Protein AF-A0AAU9V5D0-F1 (afdb_monomer_lite)

Organism: Euphydryas editha (NCBI:txid104508)

Secondary structure (DSSP, 8-state):
-HHHHHHHHHHTTT--S-EEEEEES-HHHHHHHHTT--SS-HHHHHHHHHHHHHHHTTT-EEEEEE--TTTTHHHHHHHH---TTT-----HHHHHHHHHHH---SEESS--TTT-SSSEEEESS--TT-SEE-GGGS-GGGSEEEE---GGGHHHHHHHHHHHT-EEEE-------

Sequence (177 aa):
MPLAFFGLQIFAKYLRDCEILLRIDNTTAIAYINKMGGIQFPHLTAMSRTIWQWCEERRLRLFASYISSSDNSVADAESRRVHADVEWELSHWAFQSICQQFNKPEIDLFASRLNKKCSTFVSWQSDPEAFAVDAFTLHWNRYYFYAFPPFCLILKVLQKVITDKAKGIIVVPQWRT

InterPro domains:
  IPR052055 Hepadnavirus polymerase/reverse transcriptase [PTHR33050] (8-176)

pLDDT: mean 88.48, std 10.35, range [47.16, 98.25]

Radius of gyration: 20.02 Å; chains: 1; bounding box: 55×34×52 Å

Foldseek 3Di:
DVVQLFCCCQPVVPPAQEEDEAEDADPVLQVCLQVLHDDPDVVSNVVSVVSVVVCVVRNYHYHYDYDHCVRCVVVVVVVPPPVVLLADADDLVVLVVVCVVPNDWAEEERDDPVRGPHQAYEYCDDGSSHPYHHSLVDLQQVTQYEYEHRQVCVVVVVVSCVVSVHHYHYDDDDDDD

Structure (mmCIF, N/CA/C/O backbone):
data_AF-A0AAU9V5D0-F1
#
_entry.id   AF-A0AAU9V5D0-F1
#
loop_
_atom_site.group_PDB
_atom_site.id
_atom_site.type_symbol
_atom_site.label_atom_id
_atom_site.label_alt_id
_atom_site.label_comp_id
_atom_site.label_asym_id
_atom_site.label_entity_id
_atom_site.label_seq_id
_atom_site.pdbx_PDB_ins_code
_atom_site.Cartn_x
_atom_site.Cartn_y
_atom_site.Cartn_z
_atom_site.occupancy
_atom_site.B_iso_or_equiv
_atom_site.auth_seq_id
_atom_site.auth_comp_id
_atom_site.auth_asym_id
_atom_site.auth_atom_id
_atom_site.pdbx_PDB_model_num
ATOM 1 N N . MET A 1 1 ? 10.496 3.530 -15.877 1.00 64.75 1 MET A N 1
ATOM 2 C CA . MET A 1 1 ? 11.510 2.882 -15.011 1.00 64.75 1 MET A CA 1
ATOM 3 C C . MET A 1 1 ? 10.950 2.471 -13.651 1.00 64.75 1 MET A C 1
ATOM 5 O O . MET A 1 1 ? 11.023 1.281 -13.375 1.00 64.75 1 MET A O 1
ATOM 9 N N . PRO A 1 2 ? 10.340 3.361 -12.840 1.00 75.12 2 PRO A N 1
ATOM 10 C CA . PRO A 1 2 ? 9.763 2.968 -11.545 1.00 75.12 2 PRO A CA 1
ATOM 11 C C . PRO A 1 2 ? 8.725 1.845 -11.654 1.00 75.12 2 PRO A C 1
ATOM 13 O O . PRO A 1 2 ? 8.858 0.829 -10.982 1.00 75.12 2 PRO A O 1
ATOM 16 N N . LEU A 1 3 ? 7.770 1.977 -12.582 1.00 78.25 3 LEU A N 1
ATOM 17 C CA . LEU A 1 3 ? 6.733 0.967 -12.833 1.00 78.25 3 LEU A CA 1
ATOM 18 C C . LEU A 1 3 ? 7.306 -0.389 -13.272 1.00 78.25 3 LEU A C 1
ATOM 20 O O . LEU A 1 3 ? 6.823 -1.430 -12.843 1.00 78.25 3 LEU A O 1
ATOM 24 N N . ALA A 1 4 ? 8.370 -0.385 -14.082 1.00 82.56 4 ALA A N 1
ATOM 25 C CA . ALA A 1 4 ? 9.025 -1.614 -14.529 1.00 82.56 4 ALA A CA 1
ATOM 26 C C . ALA A 1 4 ? 9.683 -2.359 -13.357 1.00 82.56 4 ALA A C 1
ATOM 28 O O . ALA A 1 4 ? 9.553 -3.576 -13.248 1.00 82.56 4 ALA A O 1
ATOM 29 N N . PHE A 1 5 ? 10.346 -1.629 -12.453 1.00 86.38 5 PHE A N 1
ATOM 30 C CA . PHE A 1 5 ? 10.925 -2.234 -11.256 1.00 86.38 5 PHE A CA 1
ATOM 31 C C . PHE A 1 5 ? 9.850 -2.776 -10.314 1.00 86.38 5 PHE A C 1
ATOM 33 O O . PHE A 1 5 ? 9.964 -3.892 -9.821 1.00 86.38 5 PHE A O 1
ATOM 40 N N . PHE A 1 6 ? 8.774 -2.020 -10.121 1.00 82.81 6 PHE A N 1
ATOM 41 C CA . PHE A 1 6 ? 7.625 -2.460 -9.337 1.00 82.81 6 PHE A CA 1
ATOM 42 C C . PHE A 1 6 ? 7.005 -3.747 -9.884 1.00 82.81 6 PHE A C 1
ATOM 44 O O . PHE A 1 6 ? 6.766 -4.687 -9.130 1.00 82.81 6 PHE A O 1
ATOM 51 N N . GLY A 1 7 ? 6.807 -3.813 -11.205 1.00 85.12 7 GLY A N 1
ATOM 52 C CA . GLY A 1 7 ? 6.335 -5.014 -11.885 1.00 85.12 7 GLY A CA 1
ATOM 53 C C 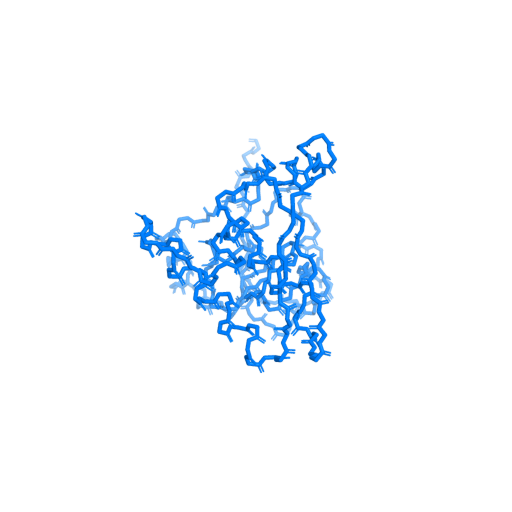. GLY A 1 7 ? 7.247 -6.213 -11.621 1.00 85.12 7 GLY A C 1
ATOM 54 O O . GLY A 1 7 ? 6.753 -7.283 -11.273 1.00 85.12 7 GLY A O 1
ATOM 55 N N . LEU A 1 8 ? 8.573 -6.033 -11.682 1.00 88.06 8 LEU A N 1
ATOM 56 C CA . LEU A 1 8 ? 9.526 -7.086 -11.308 1.00 88.06 8 LEU A CA 1
ATOM 57 C C . LEU A 1 8 ? 9.357 -7.523 -9.851 1.00 88.06 8 LEU A C 1
ATOM 59 O O . LEU A 1 8 ? 9.259 -8.715 -9.577 1.00 88.06 8 LEU A O 1
ATOM 63 N N . GLN A 1 9 ? 9.282 -6.582 -8.913 1.00 86.88 9 GLN A N 1
ATOM 64 C CA . GLN A 1 9 ? 9.149 -6.910 -7.494 1.00 86.88 9 GLN A CA 1
ATOM 65 C C . GLN A 1 9 ? 7.850 -7.664 -7.171 1.00 86.88 9 GLN A C 1
ATOM 67 O O . GLN A 1 9 ? 7.835 -8.451 -6.227 1.00 86.88 9 GLN A O 1
ATOM 72 N N . ILE A 1 10 ? 6.781 -7.439 -7.940 1.00 82.75 10 ILE A N 1
ATOM 73 C CA . ILE A 1 10 ? 5.500 -8.143 -7.804 1.00 82.75 10 ILE A CA 1
ATOM 74 C C . ILE A 1 10 ? 5.569 -9.521 -8.463 1.00 82.75 10 ILE A C 1
ATOM 76 O O . ILE A 1 10 ? 5.435 -10.543 -7.792 1.00 82.75 10 ILE A O 1
ATOM 80 N N . PHE A 1 11 ? 5.783 -9.557 -9.779 1.00 86.75 11 PHE A N 1
ATOM 81 C CA . PHE A 1 11 ? 5.614 -10.773 -10.576 1.00 86.75 11 PHE A CA 1
ATOM 82 C C . PHE A 1 11 ? 6.811 -11.719 -10.477 1.00 86.75 11 PHE A C 1
ATOM 84 O O . PHE A 1 11 ? 6.649 -12.930 -10.595 1.00 86.75 11 PHE A O 1
ATOM 91 N N . ALA A 1 12 ? 8.004 -11.185 -10.215 1.00 90.19 12 ALA A N 1
ATOM 92 C CA . ALA A 1 12 ? 9.230 -11.960 -10.070 1.00 90.19 12 ALA A CA 1
ATOM 93 C C . ALA A 1 12 ? 9.680 -12.113 -8.608 1.00 90.19 12 ALA A C 1
ATOM 95 O O . ALA A 1 12 ? 10.807 -12.535 -8.359 1.00 90.19 12 ALA A O 1
ATOM 96 N N . LYS A 1 13 ? 8.805 -11.820 -7.630 1.00 87.56 13 LYS A N 1
ATOM 97 C CA . LYS A 1 13 ? 9.118 -11.859 -6.187 1.00 87.56 13 LYS A CA 1
ATOM 98 C C . LYS A 1 13 ? 9.822 -13.146 -5.746 1.00 87.56 13 LYS A C 1
ATOM 100 O O . LYS A 1 13 ? 10.759 -13.093 -4.949 1.00 87.56 13 LYS A O 1
ATOM 105 N N . TYR A 1 14 ? 9.355 -14.284 -6.258 1.00 89.38 14 TYR A N 1
ATOM 106 C CA . TYR A 1 14 ? 9.830 -15.623 -5.899 1.00 89.38 14 TYR A CA 1
ATOM 107 C C . TYR A 1 14 ? 10.659 -16.295 -7.002 1.00 89.38 14 TYR A C 1
ATOM 109 O O . TYR A 1 14 ? 11.078 -17.438 -6.830 1.00 89.38 14 TYR A O 1
ATOM 117 N N . LEU A 1 15 ? 10.897 -15.611 -8.125 1.00 92.50 15 LEU A N 1
ATOM 118 C CA . LEU A 1 15 ? 11.681 -16.160 -9.227 1.00 92.50 15 LEU A CA 1
ATOM 119 C C . LEU A 1 15 ? 13.177 -16.090 -8.912 1.00 92.50 15 LEU A C 1
ATOM 121 O O . LEU A 1 15 ? 13.661 -15.123 -8.317 1.00 92.50 15 LEU A O 1
ATOM 125 N N . ARG A 1 16 ? 13.903 -17.127 -9.334 1.00 93.88 16 ARG A N 1
ATOM 126 C CA . ARG A 1 16 ? 15.364 -17.235 -9.273 1.00 93.88 16 ARG A CA 1
ATOM 127 C C . ARG A 1 16 ? 15.858 -18.020 -10.480 1.00 93.88 16 ARG A C 1
ATOM 129 O O . ARG A 1 16 ? 15.110 -18.836 -11.012 1.00 93.88 16 ARG A O 1
ATOM 136 N N . ASP A 1 17 ? 17.109 -17.790 -10.871 1.00 94.56 17 ASP A N 1
ATOM 137 C CA . ASP A 1 17 ? 17.801 -18.602 -11.885 1.00 94.56 17 ASP A CA 1
ATOM 138 C C . ASP A 1 17 ? 17.094 -18.662 -13.247 1.00 94.56 17 ASP A C 1
ATOM 140 O O . ASP A 1 17 ? 17.098 -19.687 -13.928 1.00 94.56 17 ASP A O 1
ATOM 144 N N . CYS A 1 18 ? 16.464 -17.559 -13.651 1.00 93.94 18 CYS A N 1
ATOM 145 C CA . CYS A 1 18 ? 15.719 -17.486 -14.900 1.00 93.94 18 CYS A CA 1
ATOM 146 C C . CYS A 1 18 ? 15.947 -16.166 -15.640 1.00 93.94 18 CYS A C 1
ATOM 148 O O . CYS A 1 18 ? 16.511 -15.203 -15.108 1.00 93.94 18 CYS A O 1
ATOM 150 N N . GLU A 1 19 ? 15.485 -16.128 -16.886 1.00 94.19 19 GLU A N 1
ATOM 151 C CA . GLU A 1 19 ? 15.528 -14.938 -17.731 1.00 94.19 19 GLU A CA 1
ATOM 152 C C . GLU A 1 19 ? 14.145 -14.281 -17.773 1.00 94.19 19 GLU A C 1
ATOM 154 O O . GLU A 1 19 ? 13.124 -14.961 -17.881 1.00 94.19 19 GLU A O 1
ATOM 159 N N . ILE A 1 20 ? 14.104 -12.955 -17.659 1.00 93.81 20 ILE A N 1
ATOM 160 C CA . ILE A 1 20 ? 12.876 -12.161 -17.664 1.00 93.81 20 ILE A CA 1
ATOM 161 C C . ILE A 1 20 ? 12.942 -11.159 -18.812 1.00 93.81 20 ILE A C 1
ATOM 163 O O . ILE A 1 20 ? 13.842 -10.318 -18.877 1.00 93.81 20 ILE A O 1
ATOM 167 N N . LEU A 1 21 ? 11.939 -11.221 -19.689 1.00 93.62 21 LEU A N 1
ATOM 168 C CA . LEU A 1 21 ? 11.721 -10.248 -20.752 1.00 93.62 21 LEU A CA 1
ATOM 169 C C . LEU A 1 21 ? 10.754 -9.154 -20.283 1.00 93.62 21 LEU A C 1
ATOM 171 O O . LEU A 1 21 ? 9.560 -9.398 -20.121 1.00 93.62 21 LEU A O 1
ATOM 175 N N . LEU A 1 22 ? 11.252 -7.931 -20.128 1.00 90.81 22 LEU A N 1
ATOM 176 C CA . LEU A 1 22 ? 10.432 -6.741 -19.924 1.00 90.81 22 LEU A CA 1
ATOM 177 C C . LEU A 1 22 ? 10.014 -6.146 -21.268 1.00 90.81 22 LEU A C 1
ATOM 179 O O . LEU A 1 22 ? 10.849 -5.822 -22.112 1.00 90.81 22 LEU A O 1
ATOM 183 N N . ARG A 1 23 ? 8.710 -5.959 -21.453 1.00 90.81 23 ARG A N 1
ATOM 184 C CA . ARG A 1 23 ? 8.129 -5.263 -22.606 1.00 90.81 23 ARG A CA 1
ATOM 185 C C . ARG A 1 23 ? 7.788 -3.840 -22.169 1.00 90.81 23 ARG A C 1
ATOM 187 O O . ARG A 1 23 ? 6.998 -3.666 -21.248 1.00 90.81 23 ARG A O 1
ATOM 194 N N . ILE A 1 24 ? 8.447 -2.842 -22.756 1.00 89.06 24 ILE A N 1
ATOM 195 C CA . ILE A 1 24 ? 8.343 -1.429 -22.357 1.00 89.06 24 ILE A CA 1
ATOM 196 C C . ILE A 1 24 ? 8.154 -0.573 -23.616 1.00 89.06 24 ILE A C 1
ATOM 198 O O . ILE A 1 24 ? 8.772 -0.841 -24.640 1.00 89.06 24 ILE A O 1
ATOM 202 N N . ASP A 1 25 ? 7.317 0.456 -23.559 1.00 86.31 25 ASP A N 1
ATOM 203 C CA . ASP A 1 25 ? 7.082 1.403 -24.663 1.00 86.31 25 ASP A CA 1
ATOM 204 C C . ASP A 1 25 ? 8.029 2.621 -24.631 1.00 86.31 25 ASP A C 1
ATOM 206 O O . ASP A 1 25 ? 8.256 3.289 -25.638 1.00 86.31 25 ASP A O 1
ATOM 210 N N . ASN A 1 26 ? 8.648 2.894 -23.482 1.00 86.19 26 ASN A N 1
ATOM 211 C CA . ASN A 1 26 ? 9.651 3.937 -23.302 1.00 86.19 26 ASN A CA 1
ATOM 212 C C . ASN A 1 26 ? 11.063 3.468 -23.707 1.00 86.19 26 ASN A C 1
ATOM 214 O O . ASN A 1 26 ? 11.743 2.741 -22.975 1.00 86.19 26 ASN A O 1
ATOM 218 N N . THR A 1 27 ? 11.543 3.952 -24.851 1.00 86.94 27 THR A N 1
ATOM 219 C CA . THR A 1 27 ? 12.856 3.599 -25.418 1.00 86.94 27 THR A CA 1
ATOM 220 C C . THR A 1 27 ? 14.040 4.005 -24.537 1.00 86.94 27 THR A C 1
ATOM 222 O O . THR A 1 27 ? 15.020 3.261 -24.454 1.00 86.94 27 THR A O 1
ATOM 225 N N . THR A 1 28 ? 13.949 5.124 -23.811 1.00 86.38 28 THR A N 1
ATOM 226 C CA . THR A 1 28 ? 14.978 5.542 -22.844 1.00 86.38 28 THR A CA 1
ATOM 227 C C . THR A 1 28 ? 15.108 4.524 -21.713 1.00 86.38 28 THR A C 1
ATOM 229 O O . THR A 1 28 ? 16.216 4.113 -21.378 1.00 86.38 28 THR A O 1
ATOM 232 N N . ALA A 1 29 ? 13.990 4.053 -21.155 1.00 85.94 29 ALA A N 1
ATOM 233 C CA . ALA A 1 29 ? 13.987 3.028 -20.116 1.00 85.94 29 ALA A CA 1
ATOM 234 C C . ALA A 1 29 ? 14.596 1.709 -20.614 1.00 85.94 29 ALA A C 1
ATOM 236 O O . ALA A 1 29 ? 15.404 1.116 -19.903 1.00 85.94 29 ALA A O 1
ATOM 237 N N . ILE A 1 30 ? 14.279 1.289 -21.846 1.00 89.69 30 ILE A N 1
ATOM 238 C CA . ILE A 1 30 ? 14.887 0.103 -22.475 1.00 89.69 30 ILE A CA 1
ATOM 239 C C . ILE A 1 30 ? 16.407 0.251 -22.548 1.00 89.69 30 ILE A C 1
ATOM 241 O O . ILE A 1 30 ? 17.136 -0.645 -22.124 1.00 89.69 30 ILE A O 1
ATOM 245 N N . ALA A 1 31 ? 16.891 1.384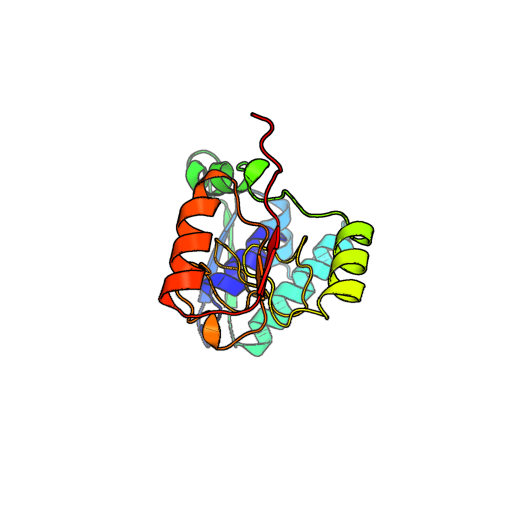 -23.065 1.00 90.00 31 ALA A N 1
ATOM 246 C CA . ALA A 1 31 ? 18.321 1.627 -23.222 1.00 90.00 31 ALA A CA 1
ATOM 247 C C . ALA A 1 31 ? 19.050 1.570 -21.875 1.00 90.00 31 ALA A C 1
ATOM 249 O O . ALA A 1 31 ? 20.101 0.943 -21.775 1.00 90.00 31 ALA A O 1
ATOM 250 N N . TYR A 1 32 ? 18.472 2.182 -20.843 1.00 90.31 32 TYR A N 1
ATOM 251 C CA . TYR A 1 32 ? 19.036 2.200 -19.498 1.00 90.31 32 TYR A CA 1
ATOM 252 C C . TYR A 1 32 ? 19.038 0.819 -18.832 1.00 90.31 32 TYR A C 1
ATOM 254 O O . TYR A 1 32 ? 20.038 0.452 -18.221 1.00 90.31 32 TYR A O 1
ATOM 262 N N . ILE A 1 33 ? 17.977 0.020 -18.985 1.00 90.25 33 ILE A N 1
ATOM 263 C CA . ILE A 1 33 ? 17.947 -1.352 -18.457 1.00 90.25 33 ILE A CA 1
ATOM 264 C C . ILE A 1 33 ? 18.992 -2.212 -19.168 1.00 90.25 33 ILE A C 1
ATOM 266 O O . ILE A 1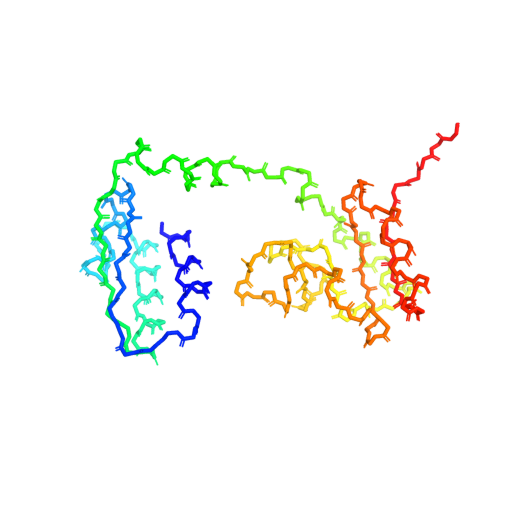 33 ? 19.851 -2.784 -18.504 1.00 90.25 33 ILE A O 1
ATOM 270 N N . ASN A 1 34 ? 18.980 -2.256 -20.502 1.00 91.75 34 ASN A N 1
ATOM 271 C CA . ASN A 1 34 ? 19.866 -3.141 -21.265 1.00 91.75 34 ASN A CA 1
ATOM 272 C C . ASN A 1 34 ? 21.348 -2.766 -21.139 1.00 91.75 34 ASN A C 1
ATOM 274 O O . ASN A 1 34 ? 22.206 -3.639 -21.218 1.00 91.75 34 ASN A O 1
ATOM 278 N N . LYS A 1 35 ? 21.661 -1.480 -20.938 1.00 89.44 35 LYS A N 1
ATOM 279 C CA . LYS A 1 35 ? 23.038 -0.996 -20.737 1.00 89.44 35 LYS A CA 1
ATOM 280 C C . LYS A 1 35 ? 23.453 -0.925 -19.266 1.00 89.44 35 LYS A C 1
ATOM 282 O O . LYS A 1 35 ? 24.549 -0.456 -18.979 1.00 89.44 35 LYS A O 1
ATOM 287 N N . MET A 1 36 ? 22.591 -1.356 -18.340 1.00 85.75 36 MET A N 1
ATOM 288 C CA . MET A 1 36 ? 22.827 -1.280 -16.890 1.00 85.75 36 MET A CA 1
ATOM 289 C C . MET A 1 36 ? 23.088 0.152 -16.382 1.00 85.75 36 MET A C 1
ATOM 291 O O . MET A 1 36 ? 23.791 0.371 -15.397 1.00 85.75 36 MET A O 1
ATOM 295 N N . GLY A 1 37 ? 22.4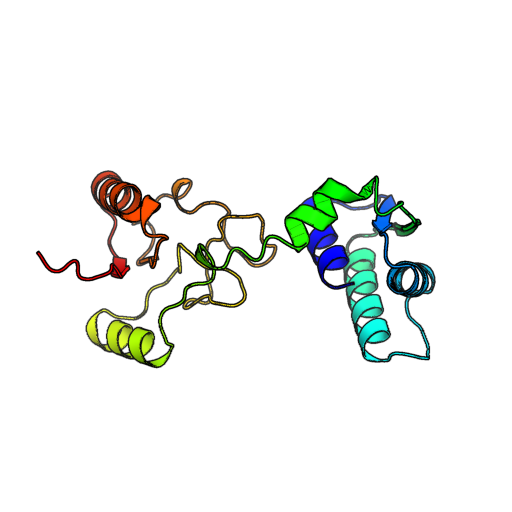93 1.143 -17.046 1.00 82.56 37 GLY A N 1
ATOM 296 C CA . GLY A 1 37 ? 22.643 2.563 -16.755 1.00 82.56 37 GLY A CA 1
ATOM 297 C C . GLY A 1 37 ? 22.995 3.401 -17.983 1.00 82.56 37 GLY A C 1
ATOM 298 O O . GLY A 1 37 ? 22.981 2.941 -19.124 1.00 82.56 37 GLY A O 1
ATOM 299 N N . GLY A 1 38 ? 23.299 4.672 -17.737 1.00 82.06 38 GLY A N 1
ATOM 300 C CA . GLY A 1 38 ? 23.721 5.617 -18.764 1.00 82.06 38 GLY A CA 1
ATOM 301 C C . GLY A 1 38 ? 24.469 6.809 -18.172 1.00 82.06 38 GLY A C 1
ATOM 302 O O . GLY A 1 38 ? 24.667 6.904 -16.961 1.00 82.06 38 GLY A O 1
ATOM 303 N N . ILE A 1 39 ? 24.890 7.731 -19.032 1.00 74.12 39 ILE A N 1
ATOM 304 C CA . ILE A 1 39 ? 25.689 8.901 -18.625 1.00 74.12 39 ILE A CA 1
ATOM 305 C C . ILE A 1 39 ? 24.808 10.155 -18.497 1.00 74.12 39 ILE A C 1
ATOM 307 O O . ILE A 1 39 ? 25.076 11.028 -17.683 1.00 74.12 39 ILE A O 1
ATOM 311 N N . GLN A 1 40 ? 23.721 10.227 -19.269 1.00 80.25 40 GLN A N 1
ATOM 312 C CA . GLN A 1 40 ? 22.941 11.452 -19.463 1.00 80.25 40 GLN A CA 1
ATOM 313 C C . GLN A 1 40 ? 22.075 11.837 -18.253 1.00 80.25 40 GLN A C 1
ATOM 315 O O . GLN A 1 40 ? 22.002 13.001 -17.874 1.00 80.25 40 GLN A O 1
ATOM 320 N N . PHE A 1 41 ? 21.415 10.855 -17.645 1.00 83.69 41 PHE A N 1
ATOM 321 C CA . PHE A 1 41 ? 20.476 11.041 -16.540 1.00 83.69 41 PHE A CA 1
ATOM 322 C C . PHE A 1 41 ? 20.913 10.237 -15.306 1.00 83.69 41 PHE A C 1
ATOM 324 O O . PHE A 1 41 ? 20.628 9.037 -15.232 1.00 83.69 41 PHE A O 1
ATOM 331 N N . PRO A 1 42 ? 21.559 10.877 -14.311 1.00 84.81 42 PRO A N 1
ATOM 332 C CA . PRO A 1 42 ? 22.050 10.200 -13.109 1.00 84.81 42 PRO A CA 1
ATOM 333 C C . PRO A 1 42 ? 20.958 9.473 -12.315 1.00 84.81 42 PRO A C 1
ATOM 335 O O . PRO A 1 42 ? 21.189 8.374 -11.816 1.00 84.81 42 PRO A O 1
ATOM 338 N N . HIS A 1 43 ? 19.748 10.040 -12.246 1.00 84.44 43 HIS A N 1
ATOM 339 C CA . HIS A 1 43 ? 18.621 9.419 -11.546 1.00 84.44 43 HIS A CA 1
ATOM 340 C C . HIS A 1 43 ? 18.181 8.103 -12.215 1.00 84.44 43 HIS A C 1
ATOM 342 O O . HIS A 1 43 ? 17.952 7.113 -11.524 1.00 84.44 43 HIS A O 1
ATOM 348 N N . LEU A 1 44 ? 18.139 8.037 -13.553 1.00 84.56 44 LEU A N 1
ATOM 349 C CA . LEU A 1 44 ? 17.829 6.798 -14.278 1.00 84.56 44 LEU A CA 1
ATOM 350 C C . LEU A 1 44 ? 18.947 5.762 -14.136 1.00 84.56 44 LEU A C 1
ATOM 352 O O . LEU A 1 44 ? 18.666 4.565 -14.064 1.00 84.56 44 LEU A O 1
ATOM 356 N N . THR A 1 45 ? 20.204 6.200 -14.053 1.00 87.94 45 THR A N 1
ATOM 357 C CA . THR A 1 45 ? 21.346 5.317 -13.773 1.00 87.94 45 THR A CA 1
ATOM 358 C C . THR A 1 45 ? 21.252 4.721 -12.376 1.00 87.94 45 THR A C 1
ATOM 360 O O . THR A 1 45 ? 21.424 3.513 -12.224 1.00 87.94 45 THR A O 1
ATOM 363 N N . ALA A 1 46 ? 20.917 5.533 -11.368 1.00 87.12 46 ALA A N 1
ATOM 364 C CA . ALA A 1 46 ? 20.688 5.057 -10.008 1.00 87.12 46 ALA A CA 1
ATOM 365 C C . ALA A 1 46 ? 19.560 4.014 -9.968 1.00 87.12 46 ALA A C 1
ATOM 367 O O . ALA A 1 46 ? 19.757 2.927 -9.434 1.00 87.12 46 ALA A O 1
ATOM 368 N N . MET A 1 47 ? 18.429 4.284 -10.628 1.00 86.94 47 MET A N 1
ATOM 369 C CA . MET A 1 47 ? 17.330 3.317 -10.726 1.00 86.94 47 MET A CA 1
ATOM 370 C C . MET A 1 47 ? 17.728 2.027 -11.450 1.00 86.94 47 MET A C 1
ATOM 372 O O . MET A 1 47 ? 17.366 0.940 -11.009 1.00 86.94 47 MET A O 1
ATOM 376 N N . SER A 1 48 ? 18.477 2.131 -12.553 1.00 89.31 48 SER A N 1
ATOM 377 C CA . SER A 1 48 ? 18.965 0.960 -13.297 1.00 89.31 48 SER A CA 1
ATOM 378 C C . SER A 1 48 ? 19.851 0.090 -12.414 1.00 89.31 48 SER A C 1
ATOM 380 O O . SER A 1 48 ? 19.696 -1.127 -12.401 1.00 89.31 48 SER A O 1
ATOM 382 N N . ARG A 1 49 ? 20.724 0.716 -11.618 1.00 89.94 49 ARG A N 1
ATOM 383 C CA . ARG A 1 49 ? 21.565 0.020 -10.644 1.00 89.94 49 ARG A CA 1
ATOM 384 C C . ARG A 1 49 ? 20.727 -0.708 -9.597 1.00 89.94 49 ARG A C 1
ATOM 386 O O . ARG A 1 49 ? 20.981 -1.879 -9.361 1.00 89.94 49 ARG A O 1
ATOM 393 N N . THR A 1 50 ? 19.712 -0.057 -9.026 1.00 91.31 50 THR A N 1
ATOM 394 C CA . THR A 1 50 ? 18.801 -0.696 -8.062 1.00 91.31 50 THR A CA 1
ATOM 395 C C . THR A 1 50 ? 18.100 -1.917 -8.660 1.00 91.31 50 THR A C 1
ATOM 397 O O . THR A 1 50 ? 18.035 -2.960 -8.015 1.00 91.31 50 THR A O 1
ATOM 400 N N . ILE A 1 51 ? 17.619 -1.818 -9.906 1.00 92.06 51 ILE A N 1
ATOM 401 C CA . ILE A 1 51 ? 16.984 -2.940 -10.614 1.00 92.06 51 ILE A CA 1
ATOM 402 C C . ILE A 1 51 ? 17.968 -4.103 -10.777 1.00 92.06 51 ILE A C 1
ATOM 404 O O . ILE A 1 51 ? 17.633 -5.241 -10.452 1.00 92.06 51 ILE A O 1
ATOM 408 N N . TRP A 1 52 ? 19.180 -3.824 -11.264 1.00 92.50 52 TRP A N 1
ATOM 409 C CA . TRP A 1 52 ? 20.181 -4.859 -11.521 1.00 92.50 52 TRP A CA 1
ATOM 410 C C . TRP A 1 52 ? 20.713 -5.503 -10.245 1.00 92.50 52 TRP A C 1
ATOM 412 O O . TRP A 1 52 ? 20.828 -6.721 -10.218 1.00 92.50 52 TRP A O 1
ATOM 422 N N . GLN A 1 53 ? 20.927 -4.735 -9.174 1.00 94.00 53 GLN A N 1
ATOM 423 C CA . GLN A 1 53 ? 21.293 -5.275 -7.859 1.00 94.00 53 GLN A CA 1
ATOM 424 C C . GLN A 1 53 ? 20.224 -6.243 -7.337 1.00 94.00 53 GLN A C 1
ATOM 426 O O . GLN A 1 53 ? 20.536 -7.360 -6.931 1.00 94.00 53 GLN A O 1
ATOM 431 N N . TRP A 1 54 ? 18.945 -5.864 -7.429 1.00 93.06 54 TRP A N 1
ATOM 432 C CA . TRP A 1 54 ? 17.839 -6.735 -7.023 1.00 93.06 54 TRP A CA 1
ATOM 433 C C . TRP A 1 54 ? 17.767 -8.031 -7.852 1.00 93.06 54 TRP A C 1
ATOM 435 O O . TRP A 1 54 ? 17.449 -9.095 -7.311 1.00 93.06 54 TRP A O 1
ATOM 445 N N . CYS A 1 55 ? 18.071 -7.951 -9.153 1.00 92.38 55 CYS A N 1
ATOM 446 C CA . CYS A 1 55 ? 18.130 -9.112 -10.046 1.00 92.38 55 CYS A CA 1
ATOM 447 C C . CYS A 1 55 ? 19.343 -10.010 -9.751 1.00 92.38 55 CYS A C 1
ATOM 449 O O . CYS A 1 55 ? 19.202 -11.233 -9.734 1.00 92.38 55 CYS A O 1
ATOM 451 N N . GLU A 1 56 ? 20.510 -9.419 -9.486 1.00 92.88 56 GLU A N 1
ATOM 452 C CA . GLU A 1 56 ? 21.768 -10.116 -9.194 1.00 92.88 56 GLU A CA 1
ATOM 453 C C . GLU A 1 56 ? 21.648 -10.982 -7.937 1.00 92.88 56 GLU A C 1
ATOM 455 O O . GLU A 1 56 ? 21.946 -12.176 -7.987 1.00 92.88 56 GLU A O 1
ATOM 460 N N . GLU A 1 57 ? 21.079 -10.435 -6.856 1.00 93.88 57 GLU A N 1
ATOM 461 C CA . GLU A 1 57 ? 20.767 -11.172 -5.619 1.00 93.88 57 GLU A CA 1
ATOM 462 C C . GLU A 1 57 ? 19.926 -12.442 -5.857 1.00 93.88 57 GLU A C 1
ATOM 464 O O . GLU A 1 57 ? 19.934 -13.370 -5.047 1.00 93.88 57 GLU A O 1
ATOM 469 N N . ARG A 1 58 ? 19.167 -12.483 -6.957 1.00 93.38 58 ARG A N 1
ATOM 470 C CA . ARG A 1 58 ? 18.238 -13.566 -7.316 1.00 93.38 58 ARG A CA 1
ATOM 471 C C . ARG A 1 58 ? 18.716 -14.393 -8.509 1.00 93.38 58 ARG A C 1
ATOM 473 O O . ARG A 1 58 ? 18.005 -15.307 -8.923 1.00 93.38 58 ARG A O 1
ATOM 480 N N . ARG A 1 59 ? 19.904 -14.102 -9.051 1.00 93.69 59 ARG A N 1
ATOM 481 C CA . ARG A 1 59 ? 20.437 -14.714 -10.282 1.00 93.69 59 ARG A CA 1
ATOM 482 C C . ARG A 1 59 ? 19.452 -14.615 -11.457 1.00 93.69 59 ARG A C 1
ATOM 484 O O . ARG A 1 59 ? 19.297 -15.554 -12.233 1.00 93.69 59 ARG A O 1
ATOM 491 N N . LEU A 1 60 ? 18.765 -13.479 -11.567 1.00 94.75 60 LEU A N 1
ATOM 492 C CA . LEU A 1 60 ? 17.845 -13.182 -12.663 1.00 94.75 60 LEU A CA 1
ATOM 493 C C . LEU A 1 60 ? 18.590 -12.466 -13.791 1.00 94.75 60 LEU A C 1
ATOM 495 O O . LEU A 1 60 ? 19.308 -11.495 -13.546 1.00 94.75 60 LEU A O 1
ATOM 499 N N . ARG A 1 61 ? 18.383 -12.902 -15.036 1.00 92.88 61 ARG A N 1
ATOM 500 C CA . ARG A 1 61 ? 18.838 -12.161 -16.222 1.00 92.88 61 ARG A CA 1
ATOM 501 C C . ARG A 1 61 ? 17.692 -11.341 -16.776 1.00 92.88 61 ARG A C 1
ATOM 503 O O . ARG A 1 61 ? 16.637 -11.882 -17.091 1.00 92.88 61 ARG A O 1
ATOM 510 N N . LEU A 1 62 ? 17.903 -10.039 -16.904 1.00 92.75 62 LEU A N 1
ATOM 511 C CA . LEU A 1 62 ? 16.877 -9.111 -17.352 1.00 92.75 62 LEU A CA 1
ATOM 512 C C . LEU A 1 62 ? 17.163 -8.634 -18.777 1.00 92.75 62 LEU A C 1
ATOM 514 O O . LEU A 1 62 ? 18.273 -8.198 -19.072 1.00 92.75 62 LEU A O 1
ATOM 518 N N . PHE A 1 63 ? 16.154 -8.663 -19.644 1.00 93.56 63 PHE A N 1
ATOM 519 C CA . PHE A 1 63 ? 16.222 -8.060 -20.975 1.00 93.56 63 PHE A CA 1
ATOM 520 C C . PHE A 1 63 ? 14.996 -7.185 -21.214 1.00 93.56 63 PHE A C 1
ATOM 522 O O . PHE A 1 63 ? 13.872 -7.616 -20.975 1.00 93.56 63 PHE A O 1
ATOM 529 N N . ALA A 1 64 ? 15.188 -5.959 -21.694 1.00 92.56 64 ALA A N 1
ATOM 530 C CA . ALA A 1 64 ? 14.104 -5.060 -22.070 1.00 92.56 64 ALA A CA 1
ATOM 531 C C . ALA A 1 64 ? 13.954 -4.997 -23.596 1.00 92.56 64 ALA A C 1
ATOM 533 O O . ALA A 1 64 ? 14.929 -4.824 -24.327 1.00 92.56 64 ALA A O 1
ATOM 534 N N . SER A 1 65 ? 12.720 -5.091 -24.086 1.00 92.81 65 SER A N 1
ATOM 535 C CA . SER A 1 65 ? 12.383 -4.951 -25.504 1.00 92.81 65 SER A CA 1
ATOM 536 C C . SER A 1 65 ? 11.198 -4.015 -25.701 1.00 92.81 65 SER A C 1
ATOM 538 O O . SER A 1 65 ? 10.366 -3.842 -24.808 1.00 92.81 65 SER A O 1
ATOM 540 N N . TYR A 1 66 ? 11.133 -3.417 -26.888 1.00 91.94 66 TYR A N 1
ATOM 541 C CA . TYR A 1 66 ? 10.063 -2.497 -27.238 1.00 91.94 66 TYR A CA 1
ATOM 542 C C . TYR A 1 66 ? 8.739 -3.233 -27.461 1.00 91.94 66 TYR A C 1
ATOM 544 O O . TYR A 1 66 ? 8.707 -4.295 -28.092 1.00 91.94 66 TYR A O 1
ATOM 552 N N . ILE A 1 67 ? 7.654 -2.636 -26.975 1.00 86.62 67 ILE A N 1
ATOM 553 C CA . ILE A 1 67 ? 6.275 -2.957 -27.347 1.00 86.62 67 ILE A CA 1
ATOM 554 C C . ILE A 1 67 ? 5.595 -1.679 -27.841 1.00 86.62 67 ILE A C 1
ATOM 556 O O . ILE A 1 67 ? 5.842 -0.599 -27.305 1.00 86.62 67 ILE A O 1
ATOM 560 N N . SER A 1 68 ? 4.771 -1.793 -28.884 1.00 84.12 68 SER A N 1
ATOM 561 C CA . SER A 1 68 ? 4.036 -0.642 -29.407 1.00 84.12 68 SER A CA 1
ATOM 562 C C . SER A 1 68 ? 3.022 -0.142 -28.373 1.00 84.12 68 SER A C 1
ATOM 564 O O . SER A 1 68 ? 2.455 -0.937 -27.623 1.00 84.12 68 SER A O 1
ATOM 566 N N . SER A 1 69 ? 2.756 1.165 -28.324 1.00 76.81 69 SER A N 1
ATOM 567 C CA . SER A 1 69 ? 1.770 1.710 -27.378 1.00 76.81 69 SER A CA 1
ATOM 568 C C . SER A 1 69 ? 0.352 1.180 -27.631 1.00 76.81 69 SER A C 1
ATOM 570 O O . SER A 1 69 ? -0.417 1.041 -26.685 1.00 76.81 69 SER A O 1
ATOM 572 N N . SER A 1 70 ? 0.012 0.819 -28.877 1.00 80.12 70 SER A N 1
ATOM 573 C CA . SER A 1 70 ? -1.260 0.153 -29.199 1.00 80.12 70 SER A CA 1
ATOM 574 C C . SER A 1 70 ? -1.364 -1.233 -28.559 1.00 80.12 70 SER A C 1
ATOM 576 O O . SER A 1 70 ? -2.420 -1.588 -28.033 1.00 80.12 70 SER A O 1
ATOM 578 N N . ASP A 1 71 ? -0.258 -1.980 -28.525 1.00 81.31 71 ASP A N 1
ATOM 579 C CA . ASP A 1 71 ? -0.196 -3.309 -27.903 1.00 81.31 71 ASP A CA 1
ATOM 580 C C . ASP A 1 71 ? 0.019 -3.231 -26.379 1.00 81.31 71 ASP A C 1
ATOM 582 O O . ASP A 1 71 ? -0.268 -4.184 -25.659 1.00 81.31 71 ASP A O 1
ATOM 586 N N . ASN A 1 72 ? 0.487 -2.085 -25.870 1.00 82.88 72 ASN A N 1
ATOM 587 C CA . ASN A 1 72 ? 0.647 -1.792 -24.442 1.00 82.88 72 ASN A CA 1
ATOM 588 C C . ASN A 1 72 ? -0.603 -1.147 -23.809 1.00 82.88 72 ASN A C 1
ATOM 590 O O . ASN A 1 72 ? -0.548 -0.648 -22.685 1.00 82.88 72 ASN A O 1
ATOM 594 N N . SER A 1 73 ? -1.732 -1.141 -24.523 1.00 77.94 73 SER A N 1
ATOM 595 C CA . SER A 1 73 ? -2.948 -0.407 -24.145 1.00 77.94 73 SER A CA 1
ATOM 596 C C . SER A 1 73 ? -3.463 -0.736 -22.741 1.00 77.94 73 SER A C 1
ATOM 598 O O . SER A 1 73 ? -3.898 0.169 -22.035 1.00 77.94 73 SER A O 1
ATOM 600 N N . VAL A 1 74 ? -3.364 -1.996 -22.304 1.00 78.88 74 VAL A N 1
ATOM 601 C CA . VAL A 1 74 ? -3.771 -2.420 -20.953 1.00 78.88 74 VAL A CA 1
ATOM 602 C C . VAL A 1 74 ? -2.886 -1.783 -19.882 1.00 78.88 74 VAL A C 1
ATOM 604 O O . VAL A 1 74 ? -3.397 -1.121 -18.985 1.00 78.88 74 VAL A O 1
ATOM 607 N N . ALA A 1 75 ? -1.562 -1.938 -19.973 1.00 75.00 75 ALA A N 1
ATOM 608 C CA . ALA A 1 75 ? -0.653 -1.397 -18.962 1.00 75.00 75 ALA A CA 1
ATOM 609 C C . ALA A 1 75 ? -0.673 0.137 -18.944 1.00 75.00 75 ALA A C 1
ATOM 611 O O . ALA A 1 75 ? -0.619 0.749 -17.879 1.00 75.00 75 ALA A O 1
ATOM 612 N N . ASP A 1 76 ? -0.796 0.756 -20.116 1.00 77.31 76 ASP A N 1
ATOM 613 C CA . ASP A 1 76 ? -0.875 2.202 -20.272 1.00 77.31 76 ASP A CA 1
ATOM 614 C C . ASP A 1 76 ? -2.192 2.755 -19.684 1.00 77.31 76 ASP A C 1
ATOM 616 O O . ASP A 1 76 ? -2.177 3.717 -18.913 1.00 77.31 76 ASP A O 1
ATOM 620 N N . ALA A 1 77 ? -3.329 2.091 -19.935 1.00 76.44 77 ALA A N 1
ATOM 621 C CA . ALA A 1 77 ? -4.612 2.415 -19.306 1.00 76.44 77 ALA A CA 1
ATOM 622 C C . ALA A 1 77 ? -4.582 2.254 -17.777 1.00 76.44 77 ALA A C 1
ATOM 624 O O . ALA A 1 77 ? -5.018 3.165 -17.074 1.00 76.44 77 ALA A O 1
ATOM 625 N N . GLU A 1 78 ? -4.041 1.149 -17.255 1.00 71.38 78 GLU A N 1
ATOM 626 C CA . GLU A 1 78 ? -3.930 0.936 -15.805 1.00 71.38 78 GLU A CA 1
ATOM 627 C C . GLU A 1 78 ? -2.948 1.921 -15.150 1.00 71.38 78 GLU A C 1
ATOM 629 O O . GLU A 1 78 ? -3.212 2.407 -14.057 1.00 71.38 78 GLU A O 1
ATOM 634 N N . SER A 1 79 ? -1.857 2.305 -15.822 1.00 68.62 79 SER A N 1
ATOM 635 C CA . SER A 1 79 ? -0.932 3.324 -15.296 1.00 68.62 79 SER A CA 1
ATOM 636 C C . SER A 1 79 ? -1.538 4.731 -15.251 1.00 68.62 79 SER A C 1
ATOM 638 O O . SER A 1 79 ? -1.160 5.543 -14.407 1.00 68.62 79 SER A O 1
ATOM 640 N N . ARG A 1 80 ? -2.492 5.023 -16.147 1.00 68.00 80 ARG A N 1
ATOM 641 C CA . ARG A 1 80 ? -3.247 6.285 -16.181 1.00 68.00 80 ARG A CA 1
ATOM 642 C C . ARG A 1 80 ? -4.484 6.279 -15.298 1.00 68.00 80 ARG A C 1
ATOM 644 O O . ARG A 1 80 ? -5.062 7.345 -15.079 1.00 68.00 80 ARG A O 1
ATOM 651 N N . ARG A 1 81 ? -4.892 5.122 -14.772 1.00 64.38 81 ARG A N 1
ATOM 652 C CA . ARG A 1 81 ? -5.889 5.034 -13.704 1.00 64.38 81 ARG A CA 1
ATOM 653 C C . ARG A 1 81 ? -5.265 5.547 -12.411 1.00 64.38 81 ARG A C 1
ATOM 655 O O . ARG A 1 81 ? -4.936 4.793 -11.503 1.00 64.38 81 ARG A O 1
ATOM 662 N N . VAL A 1 82 ? -5.134 6.866 -12.319 1.00 51.09 82 VAL A N 1
ATOM 663 C CA . VAL A 1 82 ? -5.016 7.544 -11.033 1.00 51.09 82 VAL A CA 1
ATOM 664 C C . VAL A 1 82 ? -6.352 7.311 -10.344 1.00 51.09 82 VAL A C 1
ATOM 666 O O . VAL A 1 82 ? -7.359 7.938 -10.675 1.00 51.09 82 VAL A O 1
ATOM 669 N N . HIS A 1 83 ? -6.395 6.330 -9.450 1.00 53.28 83 HIS A N 1
ATOM 670 C CA . HIS A 1 83 ? -7.548 6.095 -8.603 1.00 53.28 83 HIS A CA 1
ATOM 671 C C . HIS A 1 83 ? -7.636 7.234 -7.579 1.00 53.28 83 HIS A C 1
ATOM 673 O O . HIS A 1 83 ? -7.299 7.054 -6.412 1.00 53.28 83 HIS A O 1
ATOM 679 N N . ALA A 1 84 ? -8.090 8.411 -8.015 1.00 47.16 84 ALA A N 1
ATOM 680 C CA . ALA A 1 84 ? -8.273 9.577 -7.153 1.00 47.16 84 ALA A CA 1
ATOM 681 C C . ALA A 1 84 ? -9.153 9.252 -5.926 1.00 47.16 84 ALA A C 1
ATOM 683 O O . ALA A 1 84 ? -8.926 9.785 -4.846 1.00 47.16 84 ALA A O 1
ATOM 684 N N . ASP A 1 85 ? -10.082 8.299 -6.066 1.00 47.84 85 ASP A N 1
ATOM 685 C CA . ASP A 1 85 ? -10.949 7.822 -4.979 1.00 47.84 85 ASP A CA 1
ATOM 686 C C . ASP A 1 85 ? -10.284 6.806 -4.022 1.00 47.84 85 ASP A C 1
ATOM 688 O O . ASP A 1 85 ? -10.828 6.523 -2.956 1.00 47.84 85 ASP A O 1
ATOM 692 N N . VAL A 1 86 ? -9.125 6.233 -4.377 1.00 51.56 86 VAL A N 1
ATOM 693 C CA . VAL A 1 86 ? -8.389 5.241 -3.555 1.00 51.56 86 VAL A CA 1
ATOM 694 C C . VAL A 1 86 ? -7.187 5.877 -2.841 1.00 51.56 86 VAL A C 1
ATOM 696 O O . VAL A 1 86 ? -6.672 5.318 -1.876 1.00 51.56 86 VAL A O 1
ATOM 699 N N . GLU A 1 87 ? -6.767 7.071 -3.262 1.00 55.75 87 GLU A N 1
ATOM 700 C CA . GLU A 1 87 ? -5.673 7.827 -2.640 1.00 55.75 87 GLU A CA 1
ATOM 701 C C . GLU A 1 87 ? -6.143 8.873 -1.620 1.00 55.75 87 GLU A C 1
ATOM 703 O O . GLU A 1 87 ? -5.339 9.678 -1.150 1.00 55.75 87 GLU A O 1
ATOM 708 N N . TRP A 1 88 ? -7.420 8.870 -1.225 1.00 71.06 88 TRP A N 1
ATOM 709 C CA . TRP A 1 88 ? -7.851 9.717 -0.116 1.00 71.06 88 TRP A CA 1
ATOM 710 C C . TRP A 1 88 ? -7.150 9.268 1.170 1.00 71.06 88 TRP A C 1
ATOM 712 O O . TRP A 1 88 ? -7.106 8.085 1.511 1.00 71.06 88 TRP A O 1
ATOM 722 N N . GLU A 1 89 ? -6.551 10.222 1.873 1.00 85.81 89 GLU A N 1
ATOM 723 C CA . GLU A 1 89 ? -5.875 9.959 3.130 1.00 85.81 89 GLU A CA 1
ATOM 724 C C . GLU A 1 89 ? -6.290 10.961 4.191 1.00 85.81 89 GLU A C 1
ATOM 726 O O . GLU A 1 89 ? -6.578 12.129 3.922 1.00 85.81 89 GLU A O 1
ATOM 731 N N . LEU A 1 90 ? -6.318 10.493 5.434 1.00 90.38 90 LEU A N 1
ATOM 732 C CA . LEU A 1 90 ? -6.520 11.384 6.555 1.00 90.38 90 LEU A CA 1
ATOM 733 C C . LEU A 1 90 ? -5.252 12.221 6.729 1.00 90.38 90 LEU A C 1
ATOM 735 O O . LEU A 1 90 ? -4.135 11.694 6.658 1.00 90.38 90 LEU A O 1
ATOM 739 N N . SER A 1 91 ? -5.407 13.515 6.993 1.00 91.94 91 SER A N 1
ATOM 740 C CA . SER A 1 91 ? -4.261 14.377 7.267 1.00 91.94 91 SER A CA 1
ATOM 741 C C . SER A 1 91 ? -3.429 13.827 8.432 1.00 91.94 91 SER A C 1
ATOM 743 O O . SER A 1 91 ? -3.953 13.259 9.396 1.00 91.94 91 SER A O 1
ATOM 745 N N . HIS A 1 92 ? -2.108 14.002 8.355 1.00 92.44 92 HIS A N 1
ATOM 746 C CA . HIS A 1 92 ? -1.200 13.453 9.364 1.00 92.44 92 HIS A CA 1
ATOM 747 C C . HIS A 1 92 ? -1.520 13.962 10.777 1.00 92.44 92 HIS A C 1
ATOM 749 O O . HIS A 1 92 ? -1.524 13.181 11.725 1.00 92.44 92 HIS A O 1
ATOM 755 N N . TRP A 1 93 ? -1.856 15.250 10.910 1.00 96.50 93 TRP A N 1
ATOM 756 C CA . TRP A 1 93 ? -2.223 15.845 12.196 1.00 96.50 93 TRP A CA 1
ATOM 757 C C . TRP A 1 93 ? -3.490 15.208 12.786 1.00 96.50 93 TRP A C 1
ATOM 759 O O . TRP A 1 93 ? -3.518 14.906 13.975 1.00 96.50 93 TRP A O 1
ATOM 769 N N . ALA A 1 94 ? -4.510 14.928 11.967 1.00 95.62 94 ALA A N 1
ATOM 770 C CA . ALA A 1 94 ? -5.752 14.328 12.447 1.00 95.62 94 ALA A CA 1
ATOM 771 C C . ALA A 1 94 ? -5.527 12.870 12.866 1.00 95.62 94 ALA A C 1
ATOM 773 O O . ALA A 1 94 ? -6.008 12.444 13.915 1.00 95.62 94 ALA A O 1
ATOM 774 N N . PHE A 1 95 ? -4.727 12.123 12.099 1.00 96.31 95 PHE A N 1
ATOM 775 C CA . PHE A 1 95 ? -4.321 10.770 12.479 1.00 96.31 95 PHE A CA 1
ATOM 776 C C . PHE A 1 95 ? -3.547 10.748 13.808 1.00 96.31 95 PHE A C 1
ATOM 778 O O . PHE A 1 95 ? -3.795 9.886 14.654 1.00 96.31 95 PHE A O 1
ATOM 785 N N . GLN A 1 96 ? -2.645 11.710 14.029 1.00 96.81 96 GLN A N 1
ATOM 786 C CA . GLN A 1 96 ? -1.927 11.843 15.298 1.00 96.81 96 GLN A CA 1
ATOM 787 C C . GLN A 1 96 ? -2.879 12.119 16.469 1.00 96.81 96 GLN A C 1
ATOM 789 O O . GLN A 1 96 ? -2.762 11.457 17.499 1.00 96.81 96 GLN A O 1
ATOM 794 N N . SER A 1 97 ? -3.844 13.031 16.312 1.00 97.38 97 SER A N 1
ATOM 795 C CA . SER A 1 97 ? -4.855 13.308 17.343 1.00 97.38 97 SER A CA 1
ATOM 796 C C . SER A 1 97 ? -5.688 12.069 17.684 1.00 97.38 97 SER A C 1
ATOM 798 O O . SER A 1 97 ? -5.912 11.773 18.855 1.00 97.38 97 SER A O 1
ATOM 800 N N . ILE A 1 98 ? -6.079 11.289 16.675 1.00 96.56 98 ILE A N 1
ATOM 801 C CA . ILE A 1 98 ? -6.770 10.009 16.872 1.00 96.56 98 ILE A CA 1
ATOM 802 C C . ILE A 1 98 ? -5.895 9.030 17.667 1.00 96.56 98 ILE A C 1
ATOM 804 O O . ILE A 1 98 ? -6.367 8.422 18.627 1.00 96.56 98 ILE A O 1
ATOM 808 N N . CYS A 1 99 ? -4.612 8.897 17.317 1.00 97.12 99 CYS A N 1
ATOM 809 C CA . CYS A 1 99 ? -3.692 8.001 18.022 1.00 97.12 99 CYS A CA 1
ATOM 810 C C . CYS A 1 99 ? -3.453 8.419 19.480 1.00 97.12 99 CYS A C 1
ATOM 812 O O . CYS A 1 99 ? -3.249 7.552 20.327 1.00 97.12 99 CYS A O 1
ATOM 814 N N . GLN A 1 100 ? -3.487 9.719 19.791 1.00 97.12 100 GLN A N 1
ATOM 815 C CA . GLN A 1 100 ? -3.395 10.211 21.171 1.00 97.12 100 GLN A CA 1
ATOM 816 C C . GLN A 1 100 ? -4.598 9.772 22.016 1.00 97.12 100 GLN A C 1
ATOM 818 O O . GLN A 1 100 ? -4.441 9.495 23.201 1.00 97.12 100 GLN A O 1
ATOM 823 N N . GLN A 1 101 ? -5.784 9.679 21.411 1.00 96.81 101 GLN A N 1
ATOM 824 C CA . GLN A 1 101 ? -7.011 9.294 22.107 1.00 96.81 101 GLN A CA 1
ATOM 825 C C . GLN A 1 101 ? -7.213 7.774 22.182 1.00 96.81 101 GLN A C 1
ATOM 827 O O . GLN A 1 101 ? -7.674 7.259 23.198 1.00 96.81 101 GLN A O 1
ATOM 832 N N . PHE A 1 102 ? -6.887 7.051 21.110 1.00 95.81 102 PHE A N 1
ATOM 833 C CA . PHE A 1 102 ? -7.238 5.637 20.946 1.00 95.81 102 PHE A CA 1
ATOM 834 C C . PHE A 1 102 ? -6.027 4.695 20.925 1.00 95.81 102 PHE A C 1
ATOM 836 O O . PHE A 1 102 ? -6.198 3.499 20.711 1.00 95.81 102 PHE A O 1
ATOM 843 N N . ASN A 1 103 ? -4.820 5.192 21.203 1.00 96.19 103 ASN A N 1
ATOM 844 C CA . ASN A 1 103 ? -3.538 4.508 21.000 1.00 96.19 103 ASN A CA 1
ATOM 845 C C . ASN A 1 103 ? -3.185 4.286 19.523 1.00 96.19 103 ASN A C 1
ATOM 847 O O . ASN A 1 103 ? -4.030 4.324 18.628 1.00 96.19 103 ASN A O 1
ATOM 851 N N . LYS A 1 104 ? -1.894 4.045 19.273 1.00 96.94 104 LYS A N 1
ATOM 852 C CA . LYS A 1 104 ? -1.367 3.824 17.927 1.00 96.94 104 LYS A CA 1
ATOM 853 C C . LYS A 1 104 ? -1.797 2.444 17.386 1.00 96.94 104 LYS A C 1
ATOM 855 O O . LYS A 1 104 ? -1.537 1.444 18.055 1.00 96.94 104 LYS A O 1
ATOM 860 N N . PRO A 1 105 ? -2.402 2.377 16.189 1.00 97.88 105 PRO A N 1
ATOM 861 C CA . PRO A 1 105 ? -2.744 1.127 15.516 1.00 97.88 105 PRO A CA 1
ATOM 862 C C . PRO A 1 105 ? -1.498 0.405 14.979 1.00 97.88 105 PRO A C 1
ATOM 864 O O . PRO A 1 105 ? -0.477 1.025 14.670 1.00 97.88 105 PRO A O 1
ATOM 867 N N . GLU A 1 106 ? -1.596 -0.917 14.863 1.00 98.12 106 GLU A N 1
ATOM 868 C CA . GLU A 1 106 ? -0.525 -1.813 14.409 1.00 98.12 106 GLU A CA 1
ATOM 869 C C . GLU A 1 106 ? -0.472 -1.937 12.882 1.00 98.12 106 GLU A C 1
ATOM 871 O O . GLU A 1 106 ? 0.602 -2.131 12.307 1.00 98.12 106 GLU A O 1
ATOM 876 N N . ILE A 1 107 ? -1.631 -1.830 12.227 1.00 98.25 107 ILE A N 1
ATOM 877 C CA . ILE A 1 107 ? -1.787 -2.039 10.787 1.00 98.25 107 ILE A CA 1
ATOM 878 C C . ILE A 1 107 ? -2.797 -1.064 10.183 1.00 98.25 107 ILE A C 1
ATOM 880 O O . ILE A 1 107 ? -3.854 -0.813 10.763 1.00 98.25 107 ILE A O 1
ATOM 884 N N . ASP A 1 108 ? -2.475 -0.552 8.998 1.00 97.25 108 ASP A N 1
ATOM 885 C CA . ASP A 1 108 ? -3.376 0.245 8.164 1.00 97.25 108 ASP A CA 1
ATOM 886 C C . ASP A 1 108 ? -4.014 -0.648 7.092 1.00 97.25 108 ASP A C 1
ATOM 888 O O . ASP A 1 108 ? -3.314 -1.204 6.247 1.00 97.25 108 ASP A O 1
ATOM 892 N N . LEU A 1 109 ? -5.330 -0.844 7.146 1.00 96.81 109 LEU A N 1
ATOM 893 C CA . LEU A 1 109 ? -6.024 -1.815 6.293 1.00 96.81 109 LEU A CA 1
ATOM 894 C C . LEU A 1 109 ? -6.381 -1.283 4.900 1.00 96.81 109 LEU A C 1
ATOM 896 O O . LEU A 1 109 ? -6.712 -2.074 4.022 1.00 96.81 109 LEU A O 1
ATOM 900 N N . PHE A 1 110 ? -6.359 0.030 4.685 1.00 93.38 110 PHE A N 1
ATOM 901 C CA . PHE A 1 110 ? -6.809 0.632 3.427 1.00 93.38 110 PHE A CA 1
ATOM 902 C C . PHE A 1 110 ? -5.806 1.685 2.969 1.00 93.38 110 PHE A C 1
ATOM 904 O O . PHE A 1 110 ? -6.124 2.870 2.916 1.00 93.38 110 PHE A O 1
ATOM 911 N N . ALA A 1 111 ? -4.589 1.242 2.650 1.00 92.31 111 ALA A N 1
ATOM 912 C CA . ALA A 1 111 ? -3.502 2.138 2.287 1.00 92.31 111 ALA A CA 1
ATOM 913 C C . ALA A 1 111 ? -2.650 1.627 1.120 1.00 92.31 111 ALA A C 1
ATOM 915 O O . ALA A 1 111 ? -2.612 0.451 0.772 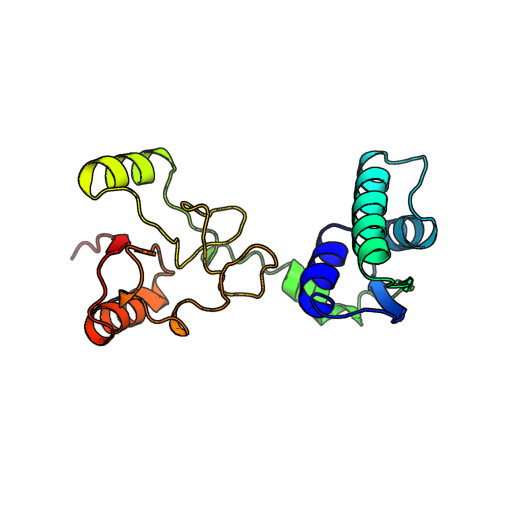1.00 92.31 111 ALA A O 1
ATOM 916 N N . SER A 1 112 ? -1.919 2.554 0.526 1.00 89.75 112 SER A N 1
ATOM 917 C CA . SER A 1 112 ? -0.791 2.317 -0.362 1.00 89.75 112 SER A CA 1
ATOM 918 C C . SER A 1 112 ? 0.512 2.616 0.379 1.00 89.75 112 SER A C 1
ATOM 920 O O . SER A 1 112 ? 0.523 3.225 1.454 1.00 89.75 112 SER A O 1
ATOM 922 N N . ARG A 1 113 ? 1.650 2.281 -0.234 1.00 88.38 113 ARG A N 1
ATOM 923 C CA . ARG A 1 113 ? 2.956 2.680 0.305 1.00 88.38 113 ARG A CA 1
ATOM 924 C C . ARG A 1 113 ? 3.131 4.195 0.460 1.00 88.38 113 ARG A C 1
ATOM 926 O O . ARG A 1 113 ? 3.982 4.610 1.242 1.00 88.38 113 ARG A O 1
ATOM 933 N N . LEU A 1 114 ? 2.359 4.992 -0.287 1.00 87.06 114 LEU A N 1
ATOM 934 C CA . LEU A 1 114 ? 2.459 6.452 -0.314 1.00 87.06 114 LEU A CA 1
ATOM 935 C C . LEU A 1 114 ? 1.668 7.120 0.814 1.00 87.06 114 LEU A C 1
ATOM 937 O O . LEU A 1 114 ? 2.096 8.161 1.298 1.00 87.06 114 LEU A O 1
ATOM 941 N N . ASN A 1 115 ? 0.551 6.525 1.245 1.00 90.56 115 ASN A N 1
ATOM 942 C CA . ASN A 1 115 ? -0.374 7.146 2.202 1.00 90.56 115 ASN A CA 1
ATOM 943 C C . ASN A 1 115 ? -0.557 6.364 3.518 1.00 90.56 115 ASN A C 1
ATOM 945 O O . ASN A 1 115 ? -1.346 6.770 4.377 1.00 90.56 115 ASN A O 1
ATOM 949 N N . LYS A 1 116 ? 0.187 5.262 3.702 1.00 92.81 116 LYS A N 1
ATOM 950 C CA . LYS A 1 116 ? 0.139 4.438 4.917 1.00 92.81 116 LYS A CA 1
ATOM 951 C C . LYS A 1 116 ? 0.333 5.265 6.187 1.00 92.81 116 LYS A C 1
ATOM 953 O O . LYS A 1 116 ? 1.282 6.040 6.317 1.00 92.81 116 LYS A O 1
ATOM 958 N N . LYS A 1 117 ? -0.541 5.049 7.170 1.00 95.06 117 LYS A N 1
ATOM 959 C CA . LYS A 1 117 ? -0.430 5.649 8.512 1.00 95.06 117 LYS A CA 1
ATOM 960 C C . LYS A 1 117 ? 0.293 4.746 9.511 1.00 95.06 117 LYS A C 1
ATOM 962 O O . LYS A 1 117 ? 0.740 5.201 10.567 1.00 95.06 117 LYS A O 1
ATOM 967 N N . CYS A 1 118 ? 0.472 3.479 9.149 1.00 95.12 118 CYS A N 1
ATOM 968 C CA . CYS A 1 118 ? 1.223 2.483 9.903 1.00 95.12 118 CYS A CA 1
ATOM 969 C C . CYS A 1 118 ? 2.418 1.974 9.085 1.00 95.12 118 CYS A C 1
ATOM 971 O O . CYS A 1 118 ? 2.424 2.041 7.858 1.00 95.12 118 CYS A O 1
ATOM 973 N N . SER A 1 119 ? 3.443 1.447 9.762 1.00 94.94 119 SER A N 1
ATOM 974 C CA . SER A 1 119 ? 4.572 0.797 9.079 1.00 94.94 119 SER A CA 1
ATOM 975 C C . SER A 1 119 ? 4.122 -0.453 8.320 1.00 94.94 119 SER A C 1
ATOM 977 O O . SER A 1 119 ? 4.587 -0.695 7.209 1.00 94.94 119 SER A O 1
ATOM 979 N N . THR A 1 120 ? 3.196 -1.204 8.918 1.00 97.31 120 THR A N 1
ATOM 980 C CA . THR A 1 120 ? 2.515 -2.356 8.324 1.00 97.31 120 THR A CA 1
ATOM 981 C C . THR A 1 120 ? 1.214 -1.879 7.694 1.00 97.31 120 THR A C 1
ATOM 983 O O . THR A 1 120 ? 0.423 -1.208 8.355 1.00 97.31 120 THR A O 1
ATOM 986 N N . PHE A 1 121 ? 0.970 -2.223 6.434 1.00 96.94 121 PHE A N 1
ATOM 987 C CA . PHE A 1 121 ? -0.238 -1.802 5.729 1.00 96.94 121 PHE A CA 1
ATOM 988 C C . PHE A 1 121 ? -0.721 -2.859 4.737 1.00 96.94 121 PHE A C 1
ATOM 990 O O . PHE A 1 121 ? 0.049 -3.728 4.324 1.00 96.94 121 PHE A O 1
ATOM 997 N N . VAL A 1 122 ? -1.993 -2.778 4.362 1.00 96.06 122 VAL A N 1
ATOM 998 C CA . VAL A 1 122 ? -2.645 -3.646 3.381 1.00 96.06 122 VAL A CA 1
ATOM 999 C C . VAL A 1 122 ? -3.092 -2.803 2.200 1.00 96.06 122 VAL A C 1
ATOM 1001 O O . VAL A 1 122 ? -3.757 -1.782 2.379 1.00 96.06 122 VAL A O 1
ATOM 1004 N N . SER A 1 123 ? -2.738 -3.250 0.998 1.00 92.69 123 SER A N 1
ATOM 1005 C CA . SER A 1 123 ? -3.077 -2.572 -0.248 1.00 92.69 123 SER A CA 1
ATOM 1006 C C . SER A 1 123 ? -4.171 -3.306 -1.010 1.00 92.69 123 SER A C 1
ATOM 1008 O O . SER A 1 123 ? -4.294 -4.529 -0.952 1.00 92.69 123 SER A O 1
ATOM 1010 N N . TRP A 1 124 ? -4.985 -2.553 -1.752 1.00 87.19 124 TRP A N 1
ATOM 1011 C CA . TRP A 1 124 ? -6.007 -3.135 -2.626 1.00 87.19 124 TRP A CA 1
ATOM 1012 C C . TRP A 1 124 ? -5.384 -3.985 -3.740 1.00 87.19 124 TRP A C 1
ATOM 1014 O O . TRP A 1 124 ? -5.840 -5.091 -4.016 1.00 87.19 124 TRP A O 1
ATOM 1024 N N . GLN A 1 125 ? -4.320 -3.475 -4.358 1.00 83.75 125 GLN A N 1
ATOM 1025 C CA . GLN A 1 125 ? -3.558 -4.175 -5.388 1.00 83.75 125 GLN A CA 1
ATOM 1026 C C . GLN A 1 125 ? -2.256 -4.732 -4.823 1.00 83.75 125 GLN A C 1
ATOM 1028 O O . GLN A 1 125 ? -1.825 -4.346 -3.738 1.00 83.75 125 GLN A O 1
ATOM 1033 N N . SER A 1 126 ? -1.612 -5.627 -5.571 1.00 82.31 126 SER A N 1
ATOM 1034 C CA . SER A 1 126 ? -0.314 -6.169 -5.182 1.00 82.31 126 SER A CA 1
ATOM 1035 C C . SER A 1 126 ? 0.718 -5.054 -5.046 1.00 82.31 126 SER A C 1
ATOM 1037 O O . SER A 1 126 ? 1.073 -4.408 -6.027 1.00 82.31 126 SER A O 1
ATOM 1039 N N . ASP A 1 127 ? 1.231 -4.867 -3.835 1.00 85.75 127 ASP A N 1
ATOM 1040 C CA . ASP A 1 127 ? 2.317 -3.943 -3.538 1.00 85.75 127 ASP A CA 1
ATOM 1041 C C . ASP A 1 127 ? 3.452 -4.735 -2.856 1.00 85.75 127 ASP A C 1
ATOM 1043 O O . ASP A 1 127 ? 3.205 -5.441 -1.876 1.00 85.75 127 ASP A O 1
ATOM 1047 N N . PRO A 1 128 ? 4.696 -4.656 -3.363 1.00 85.31 128 PRO A N 1
ATOM 1048 C CA . PRO A 1 128 ? 5.857 -5.322 -2.773 1.00 85.31 128 PRO A CA 1
ATOM 1049 C C . PRO A 1 128 ? 6.098 -5.053 -1.282 1.00 85.31 128 PRO A C 1
ATOM 1051 O O . PRO A 1 128 ? 6.652 -5.917 -0.603 1.00 85.31 128 PRO A O 1
ATOM 1054 N N . GLU A 1 129 ? 5.731 -3.865 -0.796 1.00 89.44 129 GLU A N 1
ATOM 1055 C CA . GLU A 1 129 ? 5.899 -3.429 0.593 1.00 89.44 129 GLU A CA 1
ATOM 1056 C C . GLU A 1 129 ? 4.663 -3.699 1.460 1.00 89.44 129 GLU A C 1
ATOM 1058 O O . GLU A 1 129 ? 4.751 -3.590 2.685 1.00 89.44 129 GLU A O 1
ATOM 1063 N N . ALA A 1 130 ? 3.519 -4.031 0.855 1.00 93.56 130 ALA A N 1
ATOM 1064 C CA . ALA A 1 130 ? 2.316 -4.330 1.614 1.00 93.56 130 ALA A CA 1
ATOM 1065 C C . ALA A 1 130 ? 2.437 -5.675 2.331 1.00 93.56 130 ALA A C 1
ATOM 1067 O O . ALA A 1 130 ? 2.985 -6.656 1.820 1.00 93.56 130 ALA A O 1
ATOM 1068 N N . PHE A 1 131 ? 1.868 -5.722 3.530 1.00 96.06 131 PHE A N 1
ATOM 1069 C CA . PHE A 1 131 ? 1.768 -6.935 4.330 1.00 96.06 131 PHE A CA 1
ATOM 1070 C C . PHE A 1 131 ? 0.871 -7.981 3.661 1.00 96.06 131 PHE A C 1
ATOM 1072 O O . PHE A 1 131 ? 1.168 -9.174 3.694 1.00 96.06 131 PHE A O 1
ATOM 1079 N N . ALA A 1 132 ? -0.219 -7.527 3.043 1.00 94.50 132 ALA A N 1
ATOM 1080 C CA . ALA A 1 132 ? -1.178 -8.363 2.341 1.00 94.50 132 ALA A CA 1
ATOM 1081 C C . ALA A 1 132 ? -1.843 -7.586 1.198 1.00 94.50 132 ALA A C 1
ATOM 1083 O O . ALA A 1 132 ? -1.749 -6.358 1.130 1.00 94.50 132 ALA A O 1
ATOM 1084 N N . VAL A 1 133 ? -2.539 -8.325 0.333 1.00 92.44 133 VAL A N 1
ATOM 1085 C CA . VAL A 1 133 ? -3.417 -7.782 -0.708 1.00 92.44 133 VAL A CA 1
ATOM 1086 C C . VAL A 1 133 ? -4.860 -8.020 -0.289 1.00 92.44 133 VAL A C 1
ATOM 1088 O O . VAL A 1 133 ? -5.184 -9.125 0.139 1.00 92.44 133 VAL A O 1
ATOM 1091 N N . ASP A 1 134 ? -5.702 -6.997 -0.432 1.00 92.88 134 ASP A N 1
ATOM 1092 C CA . ASP A 1 134 ? -7.107 -6.974 -0.010 1.00 92.88 134 ASP A CA 1
ATOM 1093 C C . ASP A 1 134 ? -7.300 -7.266 1.491 1.00 92.88 134 ASP A C 1
ATOM 1095 O O . ASP A 1 134 ? -7.236 -8.404 1.961 1.00 92.88 134 ASP A O 1
ATOM 1099 N N . ALA A 1 135 ? -7.627 -6.227 2.262 1.00 95.50 135 ALA A N 1
ATOM 1100 C CA . ALA A 1 135 ? -7.862 -6.349 3.698 1.00 95.50 135 ALA A CA 1
ATOM 1101 C C . ALA A 1 135 ? -8.954 -7.351 4.063 1.00 95.50 135 ALA A C 1
ATOM 1103 O O . ALA A 1 135 ? -8.874 -7.955 5.132 1.00 95.50 135 ALA A O 1
ATOM 1104 N N . PHE A 1 136 ? -9.949 -7.588 3.207 1.00 96.06 136 PHE A N 1
ATOM 1105 C CA . PHE A 1 136 ? -11.026 -8.525 3.522 1.00 96.06 136 PHE A CA 1
ATOM 1106 C C . PHE A 1 136 ? -10.577 -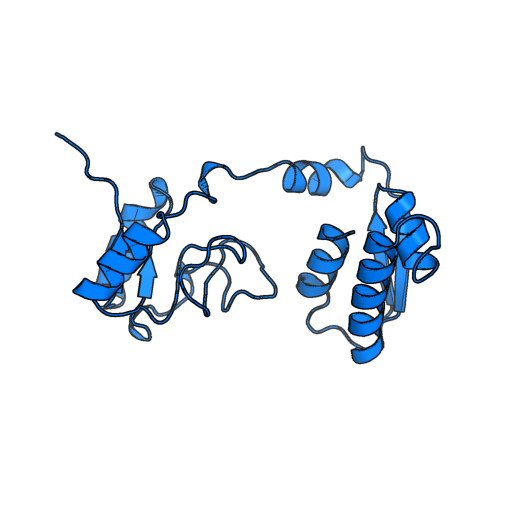9.992 3.555 1.00 96.06 136 PHE A C 1
ATOM 1108 O O . PHE A 1 136 ? -11.317 -10.825 4.079 1.00 96.06 136 PHE A O 1
ATOM 1115 N N . THR A 1 137 ? -9.369 -10.299 3.073 1.00 95.38 137 THR A N 1
ATOM 1116 C CA . THR A 1 137 ? -8.762 -11.637 3.156 1.00 95.38 137 THR A CA 1
ATOM 1117 C C . THR A 1 137 ? -8.175 -11.951 4.536 1.00 95.38 137 THR A C 1
ATOM 1119 O O . THR A 1 137 ? -7.918 -13.114 4.848 1.00 95.38 137 THR A O 1
ATOM 1122 N N . LEU A 1 138 ? -7.979 -10.939 5.388 1.00 96.81 138 LEU A N 1
ATOM 1123 C CA . LEU A 1 138 ? -7.368 -11.096 6.706 1.00 96.81 138 LEU A CA 1
ATOM 1124 C C . LEU A 1 138 ? -8.396 -11.386 7.809 1.00 96.81 138 LEU A C 1
ATOM 1126 O O . LEU A 1 138 ? -9.569 -11.013 7.730 1.00 96.81 138 LEU A O 1
ATOM 1130 N N . HIS A 1 139 ? -7.912 -11.983 8.900 1.00 97.38 139 HIS A N 1
ATOM 1131 C CA . HIS A 1 139 ? -8.618 -12.029 10.183 1.00 97.38 139 HIS A CA 1
ATOM 1132 C C . HIS A 1 139 ? -8.258 -10.788 11.009 1.00 97.38 139 HIS A C 1
ATOM 1134 O O . HIS A 1 139 ? -7.162 -10.696 11.561 1.00 97.38 139 HIS A O 1
ATOM 1140 N N . TRP A 1 140 ? -9.171 -9.823 11.085 1.00 97.94 140 TRP A N 1
ATOM 1141 C CA . TRP A 1 140 ? -8.927 -8.497 11.661 1.00 97.94 140 TRP A CA 1
ATOM 1142 C C . TRP A 1 140 ? -8.816 -8.523 13.183 1.00 97.94 140 TRP A C 1
ATOM 1144 O O . TRP A 1 140 ? -8.195 -7.646 13.766 1.00 97.94 140 TRP A O 1
ATOM 1154 N N . ASN A 1 141 ? -9.360 -9.546 13.840 1.00 97.31 141 ASN A N 1
ATOM 1155 C CA . ASN A 1 141 ? -9.262 -9.714 15.292 1.00 97.31 141 ASN A CA 1
ATOM 1156 C C . ASN A 1 141 ? -7.854 -10.016 15.816 1.00 97.31 141 ASN A C 1
ATOM 1158 O O . ASN A 1 141 ? -7.646 -10.018 17.026 1.00 97.31 141 ASN A O 1
ATOM 1162 N N . ARG A 1 142 ? -6.894 -10.260 14.921 1.00 97.19 142 ARG A N 1
ATOM 1163 C CA . ARG A 1 142 ? -5.485 -10.463 15.267 1.00 97.19 142 ARG A CA 1
ATOM 1164 C C . ARG A 1 142 ? -4.711 -9.158 15.436 1.00 97.19 142 ARG A C 1
ATOM 1166 O O . ARG A 1 142 ? -3.560 -9.218 15.850 1.00 97.19 142 ARG A O 1
ATOM 1173 N N . TYR A 1 143 ? -5.314 -8.020 15.094 1.00 97.06 143 TYR A N 1
ATOM 1174 C CA . TYR A 1 143 ? -4.635 -6.732 15.036 1.00 97.06 143 TYR A CA 1
ATOM 1175 C C . TYR A 1 143 ? -5.491 -5.636 15.658 1.00 97.06 143 TYR A C 1
ATOM 1177 O O . TYR A 1 143 ? -6.708 -5.602 15.465 1.00 97.06 143 TYR A O 1
ATOM 1185 N N . TYR A 1 144 ? -4.846 -4.683 16.321 1.00 98.12 144 TYR A N 1
ATOM 1186 C CA . TYR A 1 144 ? -5.438 -3.382 16.579 1.00 98.12 144 TYR A CA 1
ATOM 1187 C C . TYR A 1 144 ? -5.265 -2.493 15.345 1.00 98.12 144 TYR A C 1
ATOM 1189 O O . TYR A 1 144 ? -4.210 -1.898 15.124 1.00 98.12 144 TYR A O 1
ATOM 1197 N N . PHE A 1 145 ? -6.285 -2.456 14.490 1.00 98.19 145 PHE A N 1
ATOM 1198 C CA . PHE A 1 145 ? -6.164 -1.886 13.147 1.00 98.19 145 PHE A CA 1
ATOM 1199 C C . PHE A 1 145 ? -6.601 -0.416 13.053 1.00 98.19 145 PHE A C 1
ATOM 1201 O O . PHE A 1 145 ? -7.359 0.084 13.883 1.00 98.19 145 PHE A O 1
ATOM 1208 N N . TYR A 1 146 ? -6.175 0.250 11.981 1.00 98.00 146 TYR A N 1
ATOM 1209 C CA . TYR A 1 146 ? -6.761 1.482 11.459 1.00 98.00 146 TYR A CA 1
ATOM 1210 C C . TYR A 1 146 ? -7.371 1.234 10.081 1.00 98.00 146 TYR A C 1
ATOM 1212 O O . TYR A 1 146 ? -6.793 0.529 9.254 1.00 98.00 146 TYR A O 1
ATOM 1220 N N . ALA A 1 147 ? -8.554 1.794 9.843 1.00 96.12 147 ALA A N 1
ATOM 1221 C CA . ALA A 1 147 ? -9.248 1.705 8.571 1.00 96.12 147 ALA A CA 1
ATOM 1222 C C . ALA A 1 147 ? -9.838 3.061 8.177 1.00 96.12 147 ALA A C 1
ATOM 1224 O O . ALA A 1 147 ? -10.672 3.624 8.890 1.00 96.12 147 ALA A O 1
ATOM 1225 N N . PHE A 1 148 ? -9.457 3.533 6.991 1.00 94.12 148 PHE A N 1
ATOM 1226 C CA . PHE A 1 148 ? -10.085 4.667 6.321 1.00 94.12 148 PHE A CA 1
ATOM 1227 C C . PHE A 1 148 ? -10.585 4.242 4.938 1.00 94.12 148 PHE A C 1
ATOM 1229 O O . PHE A 1 148 ? -9.973 4.569 3.923 1.00 94.12 148 PHE A O 1
ATOM 1236 N N . PRO A 1 149 ? -11.643 3.415 4.885 1.00 92.00 149 PRO A N 1
ATOM 1237 C CA . PRO A 1 149 ? -12.022 2.744 3.653 1.00 92.00 149 PRO A CA 1
ATOM 1238 C C . PRO A 1 149 ? -12.648 3.710 2.635 1.00 92.00 149 PRO A C 1
ATOM 1240 O O . PRO A 1 149 ? -13.271 4.702 3.025 1.00 92.00 149 PRO A O 1
ATOM 1243 N N . PRO A 1 150 ? -12.593 3.370 1.335 1.00 88.06 150 PRO A N 1
ATOM 1244 C CA . PRO A 1 150 ? -13.457 3.970 0.324 1.00 88.06 150 PRO A CA 1
ATOM 1245 C C . PRO A 1 150 ? -14.932 3.929 0.745 1.00 88.06 150 PRO A C 1
ATOM 1247 O O . PRO A 1 150 ? -15.391 2.946 1.337 1.00 88.06 150 PRO A O 1
ATOM 1250 N N . PHE A 1 151 ? -15.703 4.965 0.402 1.00 85.69 151 PHE A N 1
ATOM 1251 C CA . PHE A 1 151 ? -17.079 5.127 0.894 1.00 85.69 151 PHE A CA 1
ATOM 1252 C C . PHE A 1 151 ? -17.999 3.947 0.569 1.00 85.69 151 PHE A C 1
ATOM 1254 O O . PHE A 1 151 ? -18.781 3.520 1.419 1.00 85.69 151 PHE A O 1
ATOM 1261 N N . CYS A 1 152 ? -17.862 3.360 -0.622 1.00 84.00 152 CYS A N 1
ATOM 1262 C CA . CYS A 1 152 ? -18.643 2.196 -1.039 1.00 84.00 152 CYS A CA 1
ATOM 1263 C C . CYS A 1 152 ? -18.357 0.928 -0.213 1.00 84.00 152 CYS A C 1
ATOM 1265 O O . CYS A 1 152 ? -19.159 -0.004 -0.226 1.00 84.00 152 CYS A O 1
ATOM 1267 N N . LEU A 1 153 ? -17.242 0.882 0.523 1.00 90.00 153 LEU A N 1
ATOM 1268 C CA . LEU A 1 153 ? -16.829 -0.273 1.320 1.00 90.00 153 LEU A CA 1
ATOM 1269 C C . LEU A 1 153 ? -17.181 -0.144 2.804 1.00 90.00 153 LEU A C 1
ATOM 1271 O O . LEU A 1 153 ? -17.034 -1.127 3.528 1.00 90.00 153 LEU A O 1
ATOM 1275 N N . ILE A 1 154 ? -17.682 1.005 3.272 1.00 91.06 154 ILE A N 1
ATOM 1276 C CA . ILE A 1 154 ? -17.926 1.255 4.704 1.00 91.06 154 ILE A CA 1
ATOM 1277 C C . ILE A 1 154 ? -18.843 0.195 5.324 1.00 91.06 154 ILE A C 1
ATOM 1279 O O . ILE A 1 154 ? -18.508 -0.368 6.365 1.00 91.06 154 ILE A O 1
ATOM 1283 N N . LEU A 1 155 ? -19.958 -0.149 4.673 1.00 92.94 155 LEU A N 1
ATOM 1284 C CA . LEU A 1 155 ? -20.874 -1.176 5.189 1.00 92.94 155 LEU A CA 1
ATOM 1285 C C . LEU A 1 155 ? -20.197 -2.549 5.295 1.00 92.94 155 LEU A C 1
ATOM 1287 O O . LEU A 1 155 ? -20.353 -3.244 6.298 1.00 92.94 155 LEU A O 1
ATOM 1291 N N . LYS A 1 156 ? -19.387 -2.910 4.294 1.00 95.50 156 LYS A N 1
ATOM 1292 C CA . LYS A 1 156 ? -18.624 -4.164 4.284 1.00 95.50 156 LYS A CA 1
ATOM 1293 C C . LYS A 1 156 ? -17.566 -4.180 5.392 1.00 95.50 156 LYS A C 1
ATOM 1295 O O . LYS A 1 156 ? -17.378 -5.209 6.035 1.00 95.50 156 LYS A O 1
ATOM 1300 N N . VAL A 1 157 ? -16.906 -3.047 5.648 1.00 96.06 157 VAL A N 1
ATOM 1301 C CA . VAL A 1 157 ? -15.952 -2.869 6.756 1.00 96.06 157 VAL A CA 1
ATOM 1302 C C . VAL A 1 157 ? -16.636 -3.058 8.104 1.00 96.06 157 VAL A C 1
ATOM 1304 O O . VAL A 1 157 ? -16.172 -3.860 8.910 1.00 96.06 157 VAL A O 1
ATOM 1307 N N . LEU A 1 158 ? -17.765 -2.387 8.340 1.00 96.31 158 LEU A N 1
ATOM 1308 C CA . LEU A 1 158 ? -18.515 -2.516 9.591 1.00 96.31 158 LEU A CA 1
ATOM 1309 C C . LEU A 1 158 ? -18.978 -3.958 9.822 1.00 96.31 158 LEU A C 1
ATOM 1311 O O . LEU A 1 158 ? -18.797 -4.498 10.913 1.00 96.31 158 LEU A O 1
ATOM 1315 N N . GLN A 1 159 ? -19.499 -4.612 8.780 1.00 97.81 159 GLN A N 1
ATOM 1316 C CA . GLN A 1 159 ? -19.873 -6.021 8.848 1.00 97.81 159 GLN A CA 1
ATOM 1317 C C . GLN A 1 159 ? -18.668 -6.903 9.191 1.00 97.81 159 GLN A C 1
ATOM 1319 O O . GLN A 1 159 ? -18.764 -7.742 10.083 1.00 97.81 159 GLN A O 1
ATOM 1324 N N . LYS A 1 160 ? -17.517 -6.682 8.543 1.00 97.69 160 LYS A N 1
ATOM 1325 C CA . LYS A 1 160 ? -16.290 -7.449 8.798 1.00 97.69 160 LYS A CA 1
ATOM 1326 C C . LYS A 1 160 ? -15.814 -7.310 10.242 1.00 97.69 160 LYS A C 1
ATOM 1328 O O . LYS A 1 160 ? -15.433 -8.308 10.846 1.00 97.69 160 LYS A O 1
ATOM 1333 N N . VAL A 1 161 ? -15.881 -6.108 10.813 1.00 97.75 161 VAL A N 1
ATOM 1334 C CA . VAL A 1 161 ? -15.508 -5.856 12.214 1.00 97.75 161 VAL A CA 1
ATOM 1335 C C . VAL A 1 161 ? -16.397 -6.632 13.178 1.00 97.75 161 VAL A C 1
ATOM 1337 O O . VAL A 1 161 ? -15.883 -7.263 14.103 1.00 97.75 161 VAL A O 1
ATOM 1340 N N . ILE A 1 162 ? -17.711 -6.641 12.933 1.00 98.06 162 ILE A N 1
ATOM 1341 C CA . ILE A 1 162 ? -18.671 -7.412 13.731 1.00 98.06 162 ILE A CA 1
ATOM 1342 C C . ILE A 1 162 ? -18.388 -8.913 13.601 1.00 98.06 162 ILE A C 1
ATOM 1344 O O . ILE A 1 162 ? -18.269 -9.604 14.612 1.00 98.06 162 ILE A O 1
ATOM 1348 N N . THR A 1 163 ? -18.249 -9.416 12.371 1.00 98.12 163 THR A N 1
ATOM 1349 C CA . THR A 1 163 ? -18.024 -10.841 12.088 1.00 98.12 163 THR A CA 1
ATOM 1350 C C . THR A 1 163 ? -16.741 -11.357 12.726 1.00 98.12 163 THR A C 1
ATOM 1352 O O . THR A 1 163 ? -16.752 -12.407 13.367 1.00 98.12 163 THR A O 1
ATOM 1355 N N . ASP A 1 164 ? -15.645 -10.612 12.603 1.00 98.12 164 ASP A N 1
ATOM 1356 C CA . ASP A 1 164 ? -14.361 -11.026 13.161 1.00 98.12 164 ASP A CA 1
ATOM 1357 C C . ASP A 1 164 ? -14.277 -10.804 14.675 1.00 98.12 164 ASP A C 1
ATOM 1359 O O . ASP A 1 164 ? -13.377 -11.354 15.311 1.00 98.12 164 ASP A O 1
ATOM 1363 N N . LYS A 1 165 ? -15.196 -10.022 15.263 1.00 98.00 165 LYS A N 1
ATOM 1364 C CA . LYS A 1 165 ? -15.075 -9.461 16.621 1.00 98.00 165 LYS A CA 1
ATOM 1365 C C . LYS A 1 165 ? -13.780 -8.657 16.771 1.00 98.00 165 LYS A C 1
ATOM 1367 O O . LYS A 1 165 ? -13.044 -8.799 17.746 1.00 98.00 165 LYS A O 1
ATOM 1372 N N . ALA A 1 166 ? -13.471 -7.860 15.753 1.00 97.81 166 ALA A N 1
ATOM 1373 C CA . ALA A 1 166 ? -12.225 -7.116 15.676 1.00 97.81 166 ALA A CA 1
ATOM 1374 C C . ALA A 1 166 ? -12.283 -5.819 16.494 1.00 97.81 166 ALA A C 1
ATOM 1376 O O . ALA A 1 166 ? -13.350 -5.242 16.709 1.00 97.81 166 ALA A O 1
ATOM 1377 N N . LYS A 1 167 ? -11.114 -5.339 16.920 1.00 97.62 167 LYS A N 1
ATOM 1378 C CA . LYS A 1 167 ? -10.955 -4.068 17.628 1.00 97.62 167 LYS A CA 1
ATOM 1379 C C . LYS A 1 167 ? -10.031 -3.169 16.816 1.00 97.62 167 LYS A C 1
ATOM 1381 O O . LYS A 1 167 ? -8.940 -3.585 16.449 1.00 97.62 167 LYS A O 1
ATOM 1386 N N . GLY A 1 168 ? -10.450 -1.937 16.567 1.00 97.31 168 GLY A N 1
ATOM 1387 C CA . GLY A 1 168 ? -9.666 -0.995 15.780 1.00 97.31 168 GLY A CA 1
ATOM 1388 C C . GLY A 1 168 ? -10.323 0.371 15.689 1.00 97.31 168 GLY A C 1
ATOM 1389 O O . GLY A 1 168 ? -11.371 0.620 16.286 1.00 97.31 168 GLY A O 1
ATOM 1390 N N . ILE A 1 169 ? -9.682 1.241 14.926 1.00 98.06 169 ILE A N 1
ATOM 1391 C CA . ILE A 1 169 ? -10.101 2.607 14.651 1.00 98.06 169 ILE A CA 1
ATOM 1392 C C . ILE A 1 169 ? -10.640 2.643 13.225 1.00 98.06 169 ILE A C 1
ATOM 1394 O O . ILE A 1 169 ? -9.939 2.279 12.283 1.00 98.06 169 ILE A O 1
ATOM 1398 N N . ILE A 1 170 ? -11.878 3.100 13.061 1.00 96.44 170 ILE A N 1
ATOM 1399 C CA . ILE A 1 170 ? -12.504 3.276 11.750 1.00 96.44 170 ILE A CA 1
ATOM 1400 C C . ILE A 1 170 ? -12.864 4.744 11.603 1.00 96.44 170 ILE A C 1
ATOM 1402 O O . ILE A 1 170 ? -13.579 5.294 12.440 1.00 96.44 170 ILE A O 1
ATOM 1406 N N . VAL A 1 171 ? -12.376 5.370 10.539 1.00 94.62 171 VAL A N 1
ATOM 1407 C CA . VAL A 1 171 ? -12.738 6.743 10.194 1.00 94.62 171 VAL A CA 1
ATOM 1408 C C . VAL A 1 171 ? -13.758 6.695 9.064 1.00 94.62 171 VAL A C 1
ATOM 1410 O O . VAL A 1 171 ? -13.533 6.067 8.032 1.00 94.62 171 VAL A O 1
ATOM 1413 N N . VAL A 1 172 ? -14.901 7.341 9.274 1.00 91.81 172 VAL A N 1
ATOM 1414 C CA . VAL A 1 172 ? -16.001 7.434 8.306 1.00 91.81 172 VAL A CA 1
ATOM 1415 C C . VAL A 1 172 ? -16.492 8.878 8.237 1.00 91.81 172 VAL A C 1
ATOM 1417 O O . VAL A 1 172 ? -16.383 9.602 9.231 1.00 91.81 172 VAL A O 1
ATOM 1420 N N . PRO A 1 173 ? -17.012 9.332 7.087 1.00 88.12 173 PRO A N 1
ATOM 1421 C CA . PRO A 1 173 ? -17.605 10.655 6.991 1.00 88.12 173 PRO A CA 1
ATOM 1422 C C . PRO A 1 173 ? -18.823 10.772 7.915 1.00 88.12 173 PRO A C 1
ATOM 1424 O O . PRO A 1 173 ? -19.595 9.830 8.092 1.00 88.12 173 PRO A O 1
ATOM 1427 N N . GLN A 1 174 ? -19.019 11.959 8.484 1.00 86.69 174 GLN A N 1
ATOM 1428 C CA . GLN A 1 174 ? -20.246 12.284 9.200 1.00 86.69 174 GLN A CA 1
ATOM 1429 C C . GLN A 1 174 ? -21.325 12.669 8.181 1.00 86.69 174 GLN A C 1
ATOM 1431 O O . GLN A 1 174 ? -21.339 13.797 7.684 1.00 86.69 174 GLN A O 1
ATOM 1436 N N . TRP A 1 175 ? -22.241 11.751 7.874 1.00 79.31 175 TRP A N 1
ATOM 1437 C CA . TRP A 1 175 ? -23.425 12.088 7.084 1.00 79.31 175 TRP A CA 1
ATOM 1438 C C . TRP A 1 175 ? -24.370 12.945 7.920 1.00 79.31 175 TRP A C 1
ATOM 1440 O O . TRP A 1 175 ? -24.864 12.512 8.961 1.00 79.31 175 TRP A O 1
ATOM 1450 N N . ARG A 1 176 ? -24.598 14.182 7.477 1.00 72.75 176 ARG A N 1
ATOM 1451 C CA . ARG A 1 176 ? -25.669 15.016 8.024 1.00 72.75 176 ARG A CA 1
ATOM 1452 C C . ARG A 1 176 ? -26.991 14.543 7.420 1.00 72.75 176 ARG A C 1
ATOM 1454 O O . ARG A 1 176 ? -27.078 14.403 6.202 1.00 72.75 176 ARG A O 1
ATOM 1461 N N . THR A 1 177 ? -27.951 14.253 8.291 1.00 56.56 177 THR A N 1
ATOM 1462 C CA . THR A 1 177 ? -29.368 14.039 7.961 1.00 56.56 177 THR A CA 1
ATOM 1463 C C . THR A 1 177 ? -30.016 15.322 7.482 1.00 56.56 177 THR A C 1
ATOM 1465 O O . THR A 1 177 ? -29.704 16.368 8.101 1.00 56.56 177 THR A O 1
#